Protein AF-A0A968JNE0-F1 (afdb_monomer)

pLDDT: mean 96.53, std 2.64, range [78.69, 98.31]

Mean predicted aligned error: 2.67 Å

Sequence (86 aa):
GLSTQDTAYQQEVVERLHLPFPMLSDAAFSLTHALRLPTFAVDGMTLLKRLTLIVEDGVIEHVFYPVFPPDTHAEEVLAWLTAHPR

Nearest PDB structures (foldseek):
  5epf-assembly1_A  TM=8.240E-01  e=5.662E-03  Mycobacterium tuberculosis H37Rv
  4gqf-assembly2_B  TM=8.685E-01  e=4.609E-02  Aeropyrum pernix K1
  4g2e-assembly1_A-2  TM=7.442E-01  e=2.343E-02  Sulfurisphaera tokodaii str. 7

Foldseek 3Di:
DEKLDDPVVQVVCCVVVVPPDGYYHPVVCPVCVVVVADWDDDPNDIIGQDKDFDDDPNDGPDIDPPDPPVVCVVVVVVVVCVVVDD

Solvent-accessible surface area (backbone atoms only — not comparable to full-atom values): 5356 Å² total; per-residue (Å²): 89,75,44,48,51,46,61,68,58,35,50,49,52,30,62,77,65,63,49,96,58,70,56,46,54,36,58,82,37,60,60,44,59,76,69,63,54,62,65,48,77,58,98,94,40,74,38,69,55,66,63,50,75,44,72,54,99,90,39,77,81,43,76,46,70,80,59,74,65,73,89,58,44,67,59,56,54,50,53,51,48,69,75,55,70,132

Structure (mmCIF, N/CA/C/O backbone):
data_AF-A0A968JNE0-F1
#
_entry.id   AF-A0A968JNE0-F1
#
loop_
_atom_site.group_PDB
_atom_site.id
_atom_site.type_symbol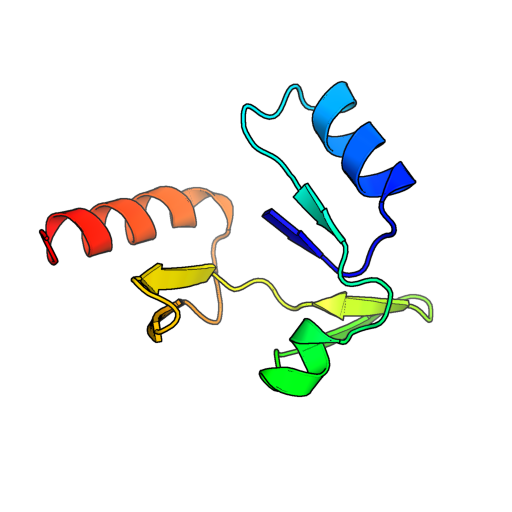
_atom_site.label_atom_id
_atom_site.label_alt_id
_atom_site.label_comp_id
_atom_site.label_asym_id
_atom_site.label_entity_id
_atom_site.label_seq_id
_atom_site.pdbx_PDB_ins_code
_atom_site.Cartn_x
_atom_site.Cartn_y
_atom_site.Cartn_z
_atom_site.occupancy
_atom_site.B_iso_or_equiv
_atom_site.auth_seq_id
_atom_site.auth_comp_id
_atom_site.auth_asym_id
_atom_site.auth_atom_id
_atom_site.pdbx_PDB_model_num
ATOM 1 N N . GLY A 1 1 ? 2.073 4.935 1.169 1.00 94.31 1 GLY A N 1
ATOM 2 C CA . GLY A 1 1 ? 1.297 3.695 1.410 1.00 94.31 1 GLY A CA 1
ATOM 3 C C . GLY A 1 1 ? -0.147 4.026 1.743 1.00 94.31 1 GLY A C 1
ATOM 4 O O . GLY A 1 1 ? -0.500 5.196 1.680 1.00 94.31 1 GLY A O 1
ATOM 5 N N . LEU A 1 2 ? -0.981 3.031 2.058 1.00 96.94 2 LEU A N 1
ATOM 6 C CA . LEU A 1 2 ? -2.407 3.209 2.368 1.00 96.94 2 LEU A CA 1
ATOM 7 C C . LEU A 1 2 ? -2.866 2.178 3.408 1.00 96.94 2 LEU A C 1
ATOM 9 O O . LEU A 1 2 ? -2.510 1.005 3.287 1.00 96.94 2 LEU A O 1
ATOM 13 N N . SER A 1 3 ? -3.663 2.591 4.395 1.00 96.75 3 SER A N 1
ATOM 14 C CA . SER A 1 3 ? -4.364 1.667 5.300 1.00 96.75 3 SER A CA 1
ATOM 15 C C . SER A 1 3 ? -5.598 2.307 5.955 1.00 96.75 3 SER A C 1
ATOM 17 O O . SER A 1 3 ? -5.914 3.465 5.697 1.00 96.75 3 SER A O 1
ATOM 19 N N . THR A 1 4 ? -6.321 1.550 6.786 1.00 97.38 4 THR A N 1
ATOM 20 C CA . THR A 1 4 ? -7.600 1.960 7.403 1.00 97.38 4 THR A CA 1
ATOM 21 C C . THR A 1 4 ? -7.434 2.797 8.676 1.00 97.38 4 THR A C 1
ATOM 23 O O . THR A 1 4 ? -8.420 3.185 9.295 1.00 97.38 4 THR A O 1
ATOM 26 N N . GLN A 1 5 ? -6.198 3.078 9.094 1.00 96.56 5 GLN A N 1
ATOM 27 C CA . GLN A 1 5 ? -5.925 3.962 10.226 1.00 96.56 5 GLN A CA 1
ATOM 28 C C . GLN A 1 5 ? -6.114 5.431 9.840 1.00 96.56 5 GLN A C 1
ATOM 30 O O . GLN A 1 5 ? -5.878 5.811 8.691 1.00 96.56 5 GLN A O 1
ATOM 35 N N . ASP A 1 6 ? -6.525 6.247 10.814 1.00 97.38 6 ASP A N 1
ATOM 36 C CA . ASP A 1 6 ? -6.808 7.667 10.619 1.00 97.38 6 ASP A CA 1
ATOM 37 C C . ASP A 1 6 ? -5.567 8.500 10.256 1.00 97.38 6 ASP A C 1
ATOM 39 O O . ASP A 1 6 ? -4.422 8.058 10.338 1.00 97.38 6 ASP A O 1
ATOM 43 N N . THR A 1 7 ? -5.801 9.739 9.825 1.0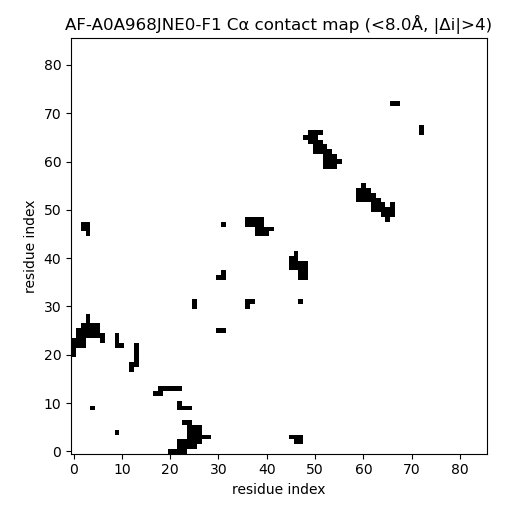0 98.00 7 THR A N 1
ATOM 44 C CA . THR A 1 7 ? -4.733 10.630 9.358 1.00 98.00 7 THR A CA 1
ATOM 45 C C . THR A 1 7 ? -3.693 10.928 10.436 1.00 98.00 7 THR A C 1
ATOM 47 O O . THR A 1 7 ? -2.512 11.016 10.108 1.00 98.00 7 THR A O 1
ATOM 50 N N . ALA A 1 8 ? -4.099 11.058 11.703 1.00 98.19 8 ALA A N 1
ATOM 51 C CA . ALA A 1 8 ? -3.174 11.361 12.794 1.00 98.19 8 ALA A CA 1
ATOM 52 C C . ALA A 1 8 ? -2.206 10.194 13.026 1.00 98.19 8 ALA A C 1
ATOM 54 O O . ALA A 1 8 ? -0.998 10.398 13.133 1.00 98.19 8 ALA A O 1
ATOM 55 N N . TYR A 1 9 ? -2.719 8.962 13.011 1.00 97.25 9 TYR A N 1
ATOM 56 C CA . TYR A 1 9 ? -1.894 7.763 13.083 1.00 97.25 9 TYR A CA 1
ATOM 57 C C . TYR A 1 9 ? -0.941 7.651 11.887 1.00 97.25 9 TYR A C 1
ATOM 59 O O . TYR A 1 9 ? 0.237 7.349 12.057 1.00 97.25 9 TYR A O 1
ATOM 67 N N . GLN A 1 10 ? -1.413 7.924 10.667 1.00 98.06 10 GLN A N 1
ATOM 68 C CA . GLN A 1 10 ? -0.551 7.869 9.480 1.00 98.06 10 GLN A CA 1
ATOM 69 C C . GLN A 1 10 ? 0.582 8.902 9.527 1.00 98.06 10 GLN A C 1
ATOM 71 O O . GLN A 1 10 ? 1.707 8.588 9.141 1.00 98.06 10 GLN A O 1
ATOM 76 N N . GLN A 1 11 ? 0.296 10.118 10.004 1.00 97.81 11 GLN A N 1
ATOM 77 C CA . GLN A 1 11 ? 1.301 11.166 10.199 1.00 97.81 11 GLN A CA 1
ATOM 78 C C . GLN A 1 11 ? 2.357 10.731 11.219 1.00 97.81 11 GLN A C 1
ATOM 80 O O . GLN A 1 11 ? 3.547 10.793 10.917 1.00 97.81 11 GLN A O 1
ATOM 85 N N . GLU A 1 12 ? 1.929 10.189 12.362 1.00 98.19 12 GLU A N 1
ATOM 86 C CA . GLU A 1 12 ? 2.829 9.637 13.383 1.00 98.19 12 GLU A CA 1
ATOM 87 C C . GLU A 1 12 ? 3.750 8.553 12.809 1.00 98.19 12 GLU A C 1
ATOM 89 O O . GLU A 1 12 ? 4.954 8.579 13.051 1.00 98.19 12 GLU A O 1
ATOM 94 N N . VAL A 1 13 ? 3.219 7.627 12.004 1.00 97.44 13 VAL A N 1
ATOM 95 C CA . VAL A 1 13 ? 4.010 6.553 11.380 1.00 97.44 13 VAL A CA 1
ATOM 96 C C . VAL A 1 13 ? 5.065 7.118 10.431 1.00 97.44 13 VAL A C 1
ATOM 98 O O . VAL A 1 13 ? 6.206 6.651 10.441 1.00 97.44 13 VAL A O 1
ATOM 101 N N . VAL A 1 14 ? 4.693 8.101 9.606 1.00 98.06 14 VAL A N 1
ATOM 102 C CA . VAL A 1 14 ? 5.619 8.766 8.677 1.00 98.06 14 VAL A CA 1
ATOM 103 C C . VAL A 1 14 ? 6.744 9.452 9.447 1.00 98.06 14 VAL A C 1
ATOM 105 O O . VAL A 1 14 ? 7.905 9.275 9.082 1.00 98.06 14 VAL A O 1
ATOM 108 N N . GLU A 1 15 ? 6.421 10.171 10.523 1.00 98.06 15 GLU A N 1
ATOM 109 C CA . GLU A 1 15 ? 7.399 10.856 11.372 1.00 98.06 15 GLU A CA 1
ATOM 110 C C . GLU A 1 15 ? 8.316 9.862 12.095 1.00 98.06 15 GLU A C 1
ATOM 112 O O . GLU A 1 15 ? 9.537 9.926 11.956 1.00 98.06 15 GLU A O 1
ATOM 117 N N . ARG A 1 16 ? 7.746 8.883 12.806 1.00 98.25 16 ARG A N 1
ATOM 118 C CA . ARG A 1 16 ? 8.497 7.887 13.582 1.00 98.25 16 ARG A CA 1
ATOM 119 C C . ARG A 1 16 ? 9.439 7.054 12.716 1.00 98.25 16 ARG A C 1
ATOM 121 O O . ARG A 1 16 ? 10.547 6.736 13.146 1.00 98.25 16 ARG A O 1
ATOM 128 N N . LEU A 1 17 ? 9.001 6.668 11.518 1.00 97.88 17 LEU A N 1
ATOM 129 C CA . LEU A 1 17 ? 9.784 5.831 10.605 1.00 97.88 17 LEU A CA 1
ATOM 130 C C . LEU A 1 17 ? 10.578 6.635 9.568 1.00 97.88 17 LEU A C 1
ATOM 132 O O . LEU A 1 17 ? 11.285 6.026 8.768 1.00 97.88 17 LEU A O 1
ATOM 136 N N . HIS A 1 18 ? 10.490 7.969 9.584 1.00 97.81 18 HIS A N 1
ATOM 137 C CA . HIS A 1 18 ? 11.142 8.862 8.621 1.00 97.81 18 HIS A CA 1
ATOM 138 C C . HIS A 1 18 ? 10.863 8.460 7.162 1.00 97.81 18 HIS A C 1
ATOM 140 O O . HIS A 1 18 ? 11.771 8.405 6.327 1.00 97.81 18 HIS A O 1
ATOM 146 N N . LEU A 1 19 ? 9.607 8.121 6.852 1.00 97.12 19 LEU A N 1
ATOM 147 C CA . LEU A 1 19 ? 9.255 7.620 5.525 1.00 97.12 19 LEU A CA 1
ATOM 148 C C . LEU A 1 19 ? 9.426 8.727 4.474 1.00 97.12 19 LEU A C 1
ATOM 150 O O . LEU A 1 19 ? 8.902 9.826 4.655 1.00 97.12 19 LEU A O 1
ATOM 154 N N . PRO A 1 20 ? 10.073 8.446 3.329 1.00 97.12 20 PRO A N 1
ATOM 155 C CA . PRO A 1 20 ? 10.279 9.440 2.276 1.00 97.12 20 PRO A CA 1
ATOM 156 C C . PRO A 1 20 ? 9.027 9.662 1.407 1.00 97.12 20 PRO A C 1
ATOM 158 O O . PRO A 1 20 ? 9.112 10.231 0.322 1.00 97.12 20 PRO A O 1
ATOM 161 N N . PHE A 1 21 ? 7.864 9.173 1.841 1.00 95.56 21 PHE A N 1
ATOM 162 C CA . PHE A 1 21 ? 6.611 9.213 1.095 1.00 95.56 21 PHE A CA 1
ATOM 163 C C . PHE A 1 21 ? 5.406 9.317 2.041 1.00 95.56 21 PHE A C 1
ATOM 165 O O . PHE A 1 21 ? 5.481 8.880 3.193 1.00 95.56 21 PHE A O 1
ATOM 172 N N . PRO A 1 22 ? 4.263 9.838 1.559 1.00 95.56 22 PRO A N 1
ATOM 173 C CA . PRO A 1 22 ? 3.059 9.945 2.367 1.00 95.56 22 PRO A CA 1
ATOM 174 C C . PRO A 1 22 ? 2.386 8.588 2.603 1.00 95.56 22 PRO A C 1
ATOM 176 O O . PRO A 1 22 ? 2.467 7.648 1.799 1.00 95.56 22 PRO A O 1
ATOM 179 N N . MET A 1 23 ? 1.638 8.522 3.697 1.00 97.69 23 MET A N 1
ATOM 180 C CA . MET A 1 23 ? 0.700 7.448 3.997 1.00 97.69 23 MET A CA 1
ATOM 181 C C . MET A 1 23 ? -0.732 7.986 3.921 1.00 97.69 23 MET A C 1
ATOM 183 O O . MET A 1 23 ? -1.055 9.004 4.527 1.00 97.69 23 MET A O 1
ATOM 187 N N . LEU A 1 24 ? -1.579 7.316 3.142 1.00 97.38 24 LEU A N 1
ATOM 188 C CA . LEU A 1 24 ? -2.979 7.663 2.938 1.00 97.38 24 LEU A CA 1
ATOM 189 C C . LEU A 1 24 ? -3.855 6.941 3.964 1.00 97.38 24 LEU A C 1
ATOM 191 O O . LEU A 1 24 ? -3.685 5.745 4.209 1.00 97.38 24 LEU A O 1
ATOM 195 N N . SER A 1 25 ? -4.816 7.670 4.521 1.00 98.25 25 SER A N 1
ATOM 196 C CA . SER A 1 25 ? -5.866 7.119 5.374 1.00 98.25 25 SER A CA 1
ATOM 197 C C . SER A 1 25 ? -7.092 6.760 4.539 1.00 98.25 25 SER A C 1
ATOM 199 O O . SER A 1 25 ? -7.614 7.596 3.802 1.00 98.25 25 SER A O 1
ATOM 201 N N . ASP A 1 26 ? -7.571 5.529 4.699 1.00 98.25 26 ASP A N 1
ATOM 202 C CA . ASP A 1 26 ? -8.883 5.062 4.245 1.00 98.25 26 ASP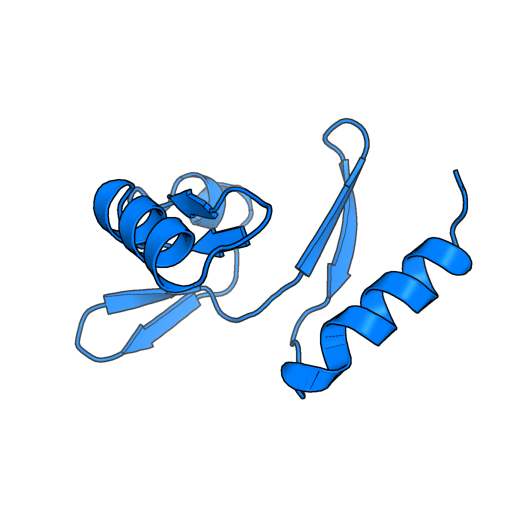 A CA 1
ATOM 203 C C . ASP A 1 26 ? -9.758 4.666 5.448 1.00 98.25 26 ASP A C 1
ATOM 205 O O . ASP A 1 26 ? -10.415 3.627 5.452 1.00 98.25 26 ASP A O 1
ATOM 209 N N . ALA A 1 27 ? -9.754 5.479 6.510 1.00 97.62 27 ALA A N 1
ATOM 210 C CA . ALA A 1 27 ? -10.506 5.197 7.740 1.00 97.62 27 ALA A CA 1
ATOM 211 C C . ALA A 1 27 ? -12.032 5.108 7.539 1.00 97.62 27 ALA A C 1
ATOM 213 O O . ALA A 1 27 ? -12.727 4.452 8.313 1.00 97.62 27 ALA A O 1
ATOM 214 N N . ALA A 1 28 ? -12.557 5.741 6.485 1.00 97.69 28 ALA A N 1
ATOM 215 C CA . ALA A 1 28 ? -13.961 5.636 6.083 1.00 97.69 28 ALA A CA 1
ATOM 216 C C . ALA A 1 28 ? -14.249 4.428 5.168 1.00 97.69 28 ALA A C 1
ATOM 218 O O . ALA A 1 28 ? -15.398 4.226 4.774 1.00 97.69 28 ALA A O 1
ATOM 219 N N . PHE A 1 29 ? -13.226 3.636 4.820 1.00 98.06 29 PHE A N 1
ATOM 220 C CA . PHE A 1 29 ? -13.301 2.505 3.891 1.00 98.06 29 PHE A CA 1
ATOM 221 C C . PHE A 1 29 ? -13.820 2.880 2.492 1.00 98.06 29 PHE A C 1
ATOM 223 O O . PHE A 1 29 ? -14.297 2.020 1.753 1.00 98.06 29 PHE A O 1
ATOM 230 N N . SER A 1 30 ? -13.750 4.154 2.101 1.00 98.25 30 SER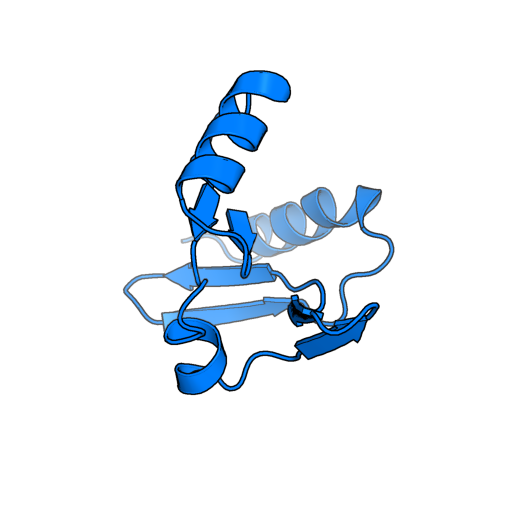 A N 1
ATOM 231 C CA . SER A 1 30 ? -14.278 4.639 0.824 1.00 98.25 30 SER A CA 1
ATOM 232 C C . SER A 1 30 ? -13.575 3.974 -0.357 1.00 98.25 30 SER A C 1
ATOM 234 O O . SER A 1 30 ? -14.241 3.474 -1.265 1.00 98.25 30 SER A O 1
ATOM 236 N N . LEU A 1 31 ? -12.239 3.916 -0.335 1.00 97.25 31 LEU A N 1
ATOM 237 C CA . LEU A 1 31 ? -11.472 3.260 -1.395 1.00 97.25 31 LEU A CA 1
ATOM 238 C C . LEU A 1 31 ? -11.616 1.739 -1.308 1.00 97.25 31 LEU A C 1
ATOM 240 O O . LEU A 1 31 ? -11.854 1.077 -2.320 1.00 97.25 31 LEU A O 1
ATOM 244 N N . THR A 1 32 ? -11.514 1.200 -0.090 1.00 98.19 32 THR A N 1
ATOM 245 C CA . THR A 1 32 ? -11.670 -0.229 0.196 1.00 98.19 32 THR A CA 1
ATOM 246 C C . THR A 1 32 ? -12.981 -0.764 -0.372 1.00 98.19 32 THR A C 1
ATOM 248 O O . THR A 1 32 ? -12.976 -1.777 -1.069 1.00 98.19 32 THR A O 1
ATOM 251 N N . HIS A 1 33 ? -14.098 -0.071 -0.148 1.00 98.31 33 HIS A N 1
ATOM 252 C CA . HIS A 1 33 ? -15.398 -0.464 -0.683 1.00 98.31 33 HIS A CA 1
ATOM 253 C C . HIS A 1 33 ? -15.499 -0.254 -2.194 1.00 98.31 33 HIS A C 1
ATOM 255 O O . HIS A 1 33 ? -15.967 -1.154 -2.893 1.00 98.31 33 HIS A O 1
ATOM 261 N N . ALA A 1 34 ? -15.043 0.893 -2.711 1.00 98.19 34 ALA A N 1
ATOM 262 C CA . ALA A 1 34 ? -15.131 1.207 -4.137 1.00 98.19 34 ALA A CA 1
ATOM 263 C C . ALA A 1 34 ? -14.409 0.166 -5.009 1.00 98.19 34 ALA A C 1
ATOM 265 O O . ALA A 1 34 ? -14.946 -0.274 -6.026 1.00 98.19 34 ALA A O 1
ATOM 266 N N . LEU A 1 35 ? -13.225 -0.275 -4.577 1.00 97.56 35 LEU A N 1
ATOM 267 C CA . LEU A 1 35 ? -12.408 -1.264 -5.284 1.00 97.56 35 LEU A CA 1
ATOM 268 C C . LEU A 1 35 ? -12.618 -2.702 -4.787 1.00 97.56 35 LEU A C 1
ATOM 270 O O . LEU A 1 35 ? -11.990 -3.622 -5.306 1.00 97.56 35 LEU A O 1
ATOM 274 N N . ARG A 1 36 ? -13.500 -2.912 -3.799 1.00 97.56 36 ARG A N 1
ATOM 275 C CA . ARG A 1 36 ? -13.744 -4.213 -3.145 1.00 97.56 36 ARG A CA 1
ATOM 276 C C . ARG A 1 36 ? -12.441 -4.864 -2.664 1.00 97.56 36 ARG A C 1
ATOM 278 O O . ARG A 1 36 ? -12.221 -6.059 -2.867 1.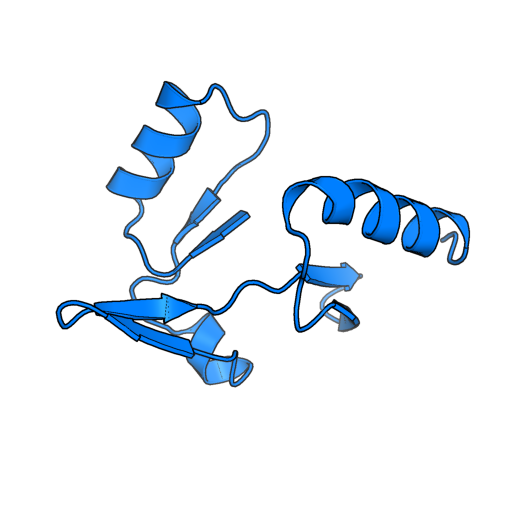00 97.56 36 ARG A O 1
ATOM 285 N N . LEU A 1 37 ? -11.562 -4.060 -2.061 1.00 98.00 37 LEU A N 1
ATOM 286 C CA . LEU A 1 37 ? -10.251 -4.516 -1.613 1.00 98.00 37 LEU A CA 1
ATOM 287 C C . LEU A 1 37 ? -10.394 -5.584 -0.518 1.00 98.00 37 LEU A C 1
ATOM 289 O O . LEU A 1 37 ? -11.299 -5.510 0.318 1.00 98.00 37 LEU A O 1
ATOM 293 N N . PRO A 1 38 ? -9.498 -6.583 -0.496 1.00 97.69 38 PRO A N 1
ATOM 294 C CA . PRO A 1 38 ? -9.565 -7.666 0.466 1.00 97.69 38 PRO A CA 1
ATOM 295 C C . PRO A 1 38 ? -9.270 -7.167 1.885 1.00 97.69 38 PRO A C 1
ATOM 297 O O . PRO A 1 38 ? -8.242 -6.540 2.142 1.00 97.69 38 PRO A O 1
ATOM 300 N N . THR A 1 39 ? -10.139 -7.521 2.829 1.00 98.06 39 THR A N 1
ATOM 301 C CA . THR A 1 39 ? -9.999 -7.181 4.249 1.00 98.06 39 THR A CA 1
ATOM 302 C C . THR A 1 39 ? -9.916 -8.423 5.133 1.00 98.06 39 THR A C 1
ATOM 304 O O . THR A 1 39 ? -10.165 -9.554 4.700 1.00 98.06 39 THR A O 1
ATOM 307 N N . PHE A 1 40 ? -9.518 -8.223 6.385 1.00 97.06 40 PHE A N 1
ATOM 308 C CA . PHE A 1 40 ? -9.618 -9.207 7.457 1.00 97.06 40 PHE A CA 1
ATOM 309 C C . PHE A 1 40 ? -9.965 -8.509 8.775 1.00 97.06 40 PHE A C 1
ATOM 311 O O . PHE A 1 40 ? -9.749 -7.304 8.917 1.00 97.06 40 PHE A O 1
ATOM 318 N N . ALA A 1 41 ? -10.514 -9.268 9.723 1.00 97.12 41 ALA A N 1
ATOM 319 C CA . ALA A 1 41 ? -10.875 -8.766 11.041 1.00 97.12 41 ALA A CA 1
ATOM 320 C C . ALA A 1 41 ? -9.934 -9.328 12.112 1.00 97.12 41 ALA A C 1
ATOM 322 O O . ALA A 1 41 ? -9.658 -10.528 12.124 1.00 97.12 41 ALA A O 1
ATOM 323 N N . VAL A 1 42 ? -9.462 -8.467 13.010 1.00 96.25 42 VAL A N 1
ATOM 324 C CA . VAL A 1 42 ? -8.671 -8.838 14.192 1.00 96.25 42 VAL A CA 1
ATOM 325 C C . VAL A 1 42 ? -8.950 -7.828 15.300 1.00 96.25 42 VAL A C 1
ATOM 327 O O . VAL A 1 42 ? -9.057 -6.638 15.022 1.00 96.25 42 VAL A O 1
ATOM 330 N N . ASP A 1 43 ? -9.138 -8.295 16.535 1.00 94.69 43 ASP A N 1
ATOM 331 C CA . ASP A 1 43 ? -9.402 -7.450 17.712 1.00 94.69 43 ASP A CA 1
ATOM 332 C C . ASP A 1 43 ? -10.508 -6.393 17.504 1.00 94.69 43 ASP A C 1
ATOM 334 O O . ASP A 1 43 ? -10.408 -5.251 17.942 1.00 94.69 43 ASP A O 1
ATOM 338 N N . GLY A 1 44 ? -11.575 -6.762 16.785 1.00 94.12 44 GLY A N 1
ATOM 339 C CA . GLY A 1 44 ? -12.698 -5.865 16.475 1.00 94.12 44 GLY A CA 1
ATOM 340 C C . GLY A 1 44 ? -12.409 -4.805 15.403 1.00 94.12 44 GLY A C 1
ATOM 341 O O . GLY A 1 44 ? -13.307 -4.047 15.043 1.00 94.12 44 GLY A O 1
ATOM 342 N N . MET A 1 45 ? -11.196 -4.765 14.852 1.00 93.75 45 MET A N 1
ATOM 343 C CA . MET A 1 45 ? -10.809 -3.882 13.755 1.00 93.75 45 MET A CA 1
ATOM 344 C C . MET A 1 45 ? -10.951 -4.588 12.409 1.00 93.75 45 MET A C 1
ATOM 346 O O . MET A 1 45 ? -10.631 -5.769 12.281 1.00 93.75 45 MET A O 1
ATOM 350 N N . THR A 1 46 ? -11.367 -3.843 11.384 1.00 96.69 46 THR A N 1
ATOM 351 C CA . THR A 1 46 ? -11.286 -4.286 9.985 1.00 96.69 46 THR A CA 1
ATOM 352 C C . THR A 1 46 ? -10.065 -3.649 9.331 1.00 96.69 46 THR A C 1
ATOM 354 O O . THR A 1 46 ? -9.919 -2.426 9.313 1.00 96.69 46 THR A O 1
ATOM 357 N N . LEU A 1 47 ? -9.178 -4.484 8.799 1.00 96.62 47 LEU A N 1
ATOM 358 C CA . LEU A 1 47 ? -7.902 -4.087 8.212 1.00 96.62 47 LEU A CA 1
ATOM 359 C C . LEU A 1 47 ? -7.813 -4.568 6.764 1.00 96.62 47 LEU A C 1
ATOM 361 O O . LEU A 1 47 ? -8.431 -5.565 6.389 1.00 96.62 47 LEU A O 1
ATOM 365 N N . LEU A 1 48 ? -7.010 -3.885 5.951 1.00 97.25 48 LEU A N 1
ATOM 366 C CA . LEU A 1 48 ? -6.691 -4.326 4.595 1.00 97.25 48 LEU A CA 1
ATOM 367 C C . LEU A 1 48 ? -5.692 -5.483 4.624 1.00 97.25 48 LEU A C 1
ATOM 369 O O . LEU A 1 48 ? -4.677 -5.425 5.321 1.00 97.25 48 LEU A O 1
ATOM 373 N N . LYS A 1 49 ? -5.943 -6.520 3.820 1.00 96.75 49 LYS A N 1
ATOM 374 C CA . LYS A 1 49 ? -4.903 -7.502 3.497 1.00 96.75 49 LYS A CA 1
ATOM 375 C C . LYS A 1 49 ? -3.846 -6.829 2.621 1.00 96.75 49 LYS A C 1
ATOM 377 O O . LYS A 1 49 ? -4.163 -5.974 1.798 1.00 96.75 49 LYS A O 1
ATOM 382 N N . ARG A 1 50 ? -2.583 -7.226 2.792 1.00 96.88 50 ARG A N 1
ATOM 383 C CA . ARG A 1 50 ? -1.460 -6.639 2.051 1.00 96.88 50 ARG A CA 1
ATOM 384 C C . ARG A 1 50 ? -1.601 -6.905 0.550 1.00 96.88 50 ARG A C 1
ATOM 386 O O . ARG A 1 50 ? -1.727 -8.057 0.136 1.00 96.88 50 ARG A O 1
ATOM 393 N N . LEU A 1 51 ? -1.540 -5.831 -0.228 1.00 97.31 51 LEU A N 1
ATOM 394 C CA . LEU A 1 51 ? -1.559 -5.814 -1.687 1.00 97.31 51 LEU A CA 1
ATOM 395 C C . LEU A 1 51 ? -0.773 -4.600 -2.195 1.00 97.31 51 LEU A C 1
ATOM 397 O O . LEU A 1 51 ? -0.610 -3.628 -1.452 1.00 97.31 51 LEU A O 1
ATOM 401 N N 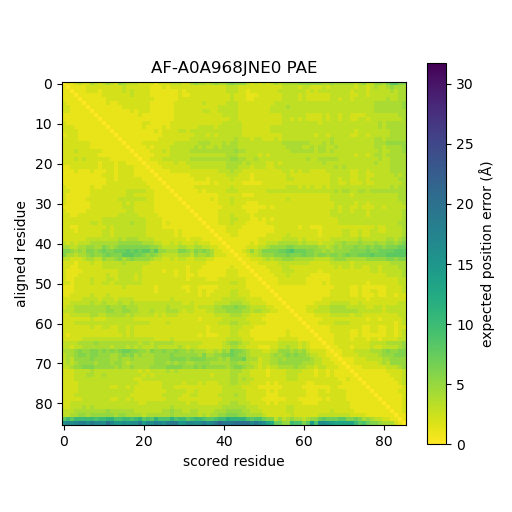. THR A 1 52 ? -0.354 -4.640 -3.456 1.00 97.88 52 THR A N 1
ATOM 402 C CA . THR A 1 52 ? 0.238 -3.492 -4.161 1.00 97.88 52 THR A CA 1
ATOM 403 C C . THR A 1 52 ? -0.515 -3.264 -5.465 1.00 97.88 52 THR A C 1
ATOM 405 O O . THR A 1 52 ? -0.780 -4.214 -6.198 1.00 97.88 52 THR A O 1
ATOM 408 N N . LEU A 1 53 ? -0.861 -2.009 -5.752 1.00 97.81 53 LEU A N 1
ATOM 409 C CA . LEU A 1 53 ? -1.476 -1.590 -7.011 1.00 97.81 53 LEU A CA 1
ATOM 410 C C . LEU A 1 53 ? -0.464 -0.760 -7.799 1.00 97.81 53 LEU A C 1
ATOM 412 O O . LEU A 1 53 ? 0.119 0.171 -7.240 1.00 97.81 53 LEU A O 1
ATOM 416 N N . ILE A 1 54 ? -0.295 -1.061 -9.083 1.00 97.62 54 ILE A N 1
ATOM 417 C CA . ILE A 1 54 ? 0.364 -0.159 -10.030 1.00 97.62 54 ILE A CA 1
ATOM 418 C C . ILE A 1 54 ? -0.740 0.613 -10.738 1.00 97.62 54 ILE A C 1
ATOM 420 O O . ILE A 1 54 ? -1.621 0.007 -11.346 1.00 97.62 54 ILE A O 1
ATOM 424 N N . VAL A 1 55 ? -0.717 1.938 -10.593 1.00 96.44 55 VAL A N 1
ATOM 425 C CA . VAL A 1 55 ? -1.758 2.834 -11.101 1.00 96.44 55 VAL A CA 1
ATOM 426 C C . VAL A 1 55 ? -1.131 3.879 -12.013 1.00 96.44 55 VAL A C 1
ATOM 428 O O . VAL A 1 55 ? -0.191 4.564 -11.608 1.00 96.44 55 VAL A O 1
ATOM 431 N N . GLU A 1 56 ? -1.677 4.024 -13.214 1.00 96.06 56 GLU A N 1
ATOM 432 C CA . GLU A 1 56 ? -1.254 4.989 -14.226 1.00 96.06 56 GLU A CA 1
ATOM 433 C C . GLU A 1 56 ? -2.485 5.668 -14.827 1.00 96.06 56 GLU A C 1
ATOM 435 O O . GLU A 1 56 ? -3.455 5.003 -15.164 1.00 96.06 56 GLU A O 1
ATOM 440 N N . ASP A 1 57 ? -2.495 7.004 -14.863 1.00 95.69 57 ASP A N 1
ATOM 441 C CA . ASP A 1 57 ? -3.606 7.817 -15.388 1.00 95.69 57 ASP A CA 1
ATOM 442 C C . ASP A 1 57 ? -5.012 7.396 -14.905 1.00 95.69 57 ASP A C 1
ATOM 444 O O . ASP A 1 57 ? -6.012 7.471 -15.619 1.00 95.69 57 ASP A O 1
ATOM 448 N N . GLY A 1 58 ? -5.098 6.970 -13.640 1.00 95.00 58 GLY A N 1
ATOM 449 C CA . GLY A 1 58 ? -6.343 6.525 -13.005 1.00 95.00 58 GLY A CA 1
ATOM 450 C C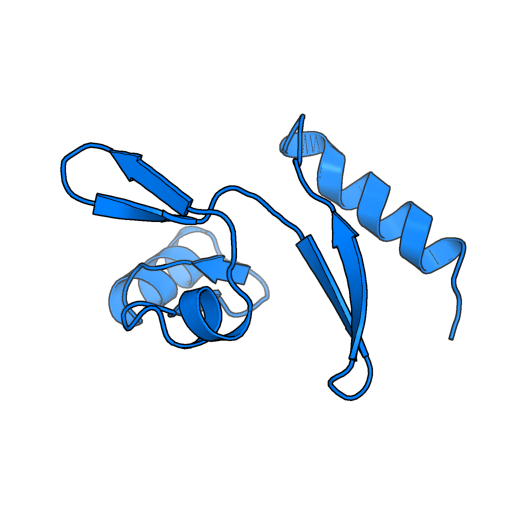 . GLY A 1 58 ? -6.745 5.078 -13.313 1.00 95.00 58 GLY A C 1
ATOM 451 O O . GLY A 1 58 ? -7.777 4.623 -12.819 1.00 95.00 58 GLY A O 1
ATOM 452 N N . VAL A 1 59 ? -5.936 4.343 -14.073 1.00 96.81 59 VAL A N 1
ATOM 453 C CA . VAL A 1 59 ? -6.118 2.927 -14.401 1.00 96.81 59 VAL A CA 1
ATOM 454 C C . VAL A 1 59 ? -5.207 2.073 -13.527 1.00 96.81 59 VAL A C 1
ATOM 456 O O . VAL A 1 59 ? -4.041 2.393 -13.321 1.00 96.81 59 VAL A O 1
ATOM 459 N N . ILE A 1 60 ? -5.742 0.978 -12.983 1.00 97.69 60 ILE A N 1
ATOM 460 C CA . ILE A 1 60 ? -4.944 -0.034 -12.285 1.00 97.69 60 ILE A CA 1
ATOM 461 C C . ILE A 1 60 ? -4.361 -0.976 -13.345 1.00 97.69 60 ILE A C 1
ATOM 463 O O . ILE A 1 60 ? -5.069 -1.847 -13.845 1.00 97.69 60 ILE A O 1
ATOM 467 N N . GLU A 1 61 ? -3.083 -0.803 -13.666 1.00 97.69 61 GLU A N 1
ATOM 468 C CA . GLU A 1 61 ? -2.344 -1.605 -14.654 1.00 97.69 61 GLU A CA 1
ATOM 469 C C . GLU A 1 61 ? -1.964 -2.987 -14.107 1.00 97.69 61 GLU A C 1
ATOM 471 O O . GLU A 1 61 ? -1.913 -3.981 -14.833 1.00 97.69 61 GLU A O 1
ATOM 476 N N . HIS A 1 62 ? -1.705 -3.074 -12.799 1.00 97.94 62 HIS A N 1
ATOM 477 C CA . HIS A 1 62 ? -1.347 -4.338 -12.165 1.00 97.94 62 HIS A CA 1
ATOM 478 C C . HIS A 1 62 ? -1.741 -4.404 -10.693 1.00 97.94 62 HIS A C 1
ATOM 480 O O . HIS A 1 62 ? -1.749 -3.399 -9.978 1.00 97.94 62 HIS A O 1
ATOM 486 N N . VAL A 1 63 ? -2.025 -5.623 -10.233 1.00 98.00 63 VAL A N 1
ATOM 487 C CA . VAL A 1 63 ? -2.362 -5.928 -8.841 1.00 98.00 63 VAL A CA 1
ATOM 488 C C . VAL A 1 63 ? -1.499 -7.083 -8.361 1.00 98.00 63 VAL A C 1
ATOM 490 O O . VAL A 1 63 ? -1.631 -8.202 -8.850 1.00 98.00 63 VAL A O 1
ATOM 493 N N . PHE A 1 64 ? -0.687 -6.831 -7.340 1.00 97.94 64 PHE A N 1
ATOM 494 C CA . PHE A 1 64 ? -0.023 -7.884 -6.585 1.00 97.94 64 PHE A CA 1
ATOM 495 C C . PHE A 1 64 ? -0.880 -8.254 -5.381 1.00 97.94 64 PHE A C 1
ATOM 497 O O . PHE A 1 64 ? -1.022 -7.473 -4.434 1.00 97.94 64 PHE A O 1
ATOM 504 N N . TYR A 1 65 ? -1.469 -9.446 -5.418 1.00 96.44 65 TYR A N 1
ATOM 505 C CA . TYR A 1 65 ? -2.187 -10.024 -4.291 1.00 96.44 65 TYR A CA 1
ATOM 506 C C . TYR A 1 65 ? -2.286 -11.553 -4.437 1.00 96.44 65 TYR A C 1
ATOM 508 O O . TYR A 1 65 ? -2.700 -12.029 -5.495 1.00 96.44 65 TYR A O 1
ATOM 516 N N . PRO A 1 66 ? -2.004 -12.332 -3.378 1.00 95.44 66 PRO A N 1
ATOM 517 C CA . PRO A 1 66 ? -1.477 -11.898 -2.083 1.00 95.44 66 PRO A CA 1
ATOM 518 C C . PRO A 1 66 ? 0.006 -11.507 -2.167 1.00 95.44 66 PRO A C 1
ATOM 520 O O . PRO A 1 66 ? 0.744 -12.027 -2.993 1.00 95.44 66 PRO A O 1
ATOM 523 N N . VAL A 1 67 ? 0.451 -10.624 -1.272 1.00 96.31 67 VAL A N 1
ATOM 524 C CA . VAL A 1 67 ? 1.876 -10.282 -1.133 1.00 96.31 67 VAL A CA 1
ATOM 525 C C . VAL A 1 67 ? 2.512 -11.137 -0.040 1.00 96.31 67 VAL A C 1
ATOM 527 O O . VAL A 1 67 ? 2.206 -10.955 1.143 1.00 96.31 67 VAL A O 1
ATOM 530 N N . PHE A 1 68 ? 3.403 -12.052 -0.429 1.00 90.25 68 PHE A N 1
ATOM 531 C CA . PHE A 1 68 ? 4.205 -12.865 0.486 1.00 90.25 68 PHE A CA 1
ATOM 532 C C . PHE A 1 68 ? 5.475 -13.406 -0.209 1.00 90.25 68 PHE A C 1
ATOM 534 O O . PHE A 1 68 ? 5.348 -13.963 -1.297 1.00 90.25 68 PHE A O 1
ATOM 541 N N . PRO A 1 69 ? 6.665 -13.335 0.418 1.00 91.62 69 PRO A N 1
ATOM 542 C CA . PRO A 1 69 ? 6.947 -12.697 1.699 1.00 91.62 69 PRO A CA 1
ATOM 543 C C . PRO A 1 69 ? 7.048 -11.159 1.556 1.00 91.62 69 PRO A C 1
ATOM 545 O O . PRO A 1 69 ? 7.406 -10.637 0.501 1.00 91.62 69 PRO A O 1
ATOM 548 N N . PRO A 1 70 ? 6.646 -10.391 2.583 1.00 90.38 70 PRO A N 1
ATOM 549 C CA . PRO A 1 70 ? 6.483 -8.941 2.461 1.00 90.38 70 PRO A CA 1
ATOM 550 C C . PRO A 1 70 ? 7.791 -8.152 2.322 1.00 90.38 70 PRO A C 1
ATOM 552 O O . PRO A 1 70 ? 7.760 -7.027 1.830 1.00 90.38 70 PRO A O 1
ATOM 555 N N . ASP A 1 71 ? 8.899 -8.700 2.806 1.00 93.44 7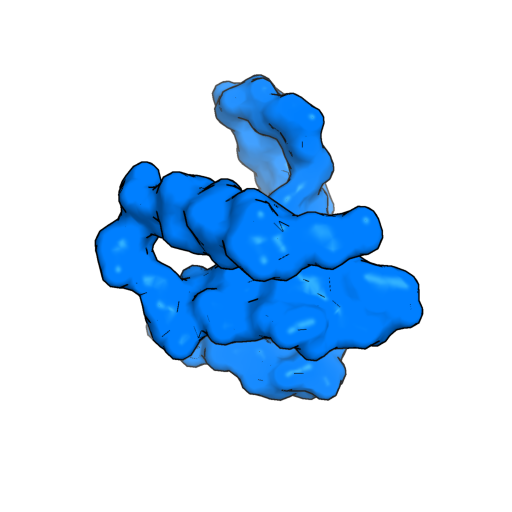1 ASP A N 1
ATOM 556 C CA . ASP A 1 71 ? 10.223 -8.081 2.853 1.00 93.44 71 ASP A CA 1
ATOM 557 C C . ASP A 1 71 ? 10.930 -8.071 1.492 1.00 93.44 71 ASP A C 1
ATOM 559 O O . ASP A 1 71 ? 11.709 -7.160 1.230 1.00 93.44 71 ASP A O 1
ATOM 563 N N . THR A 1 72 ? 10.592 -9.001 0.594 1.00 94.00 72 THR A N 1
ATOM 564 C CA . THR A 1 72 ? 11.161 -9.061 -0.766 1.00 94.00 72 THR A CA 1
ATOM 565 C C . THR A 1 72 ? 10.277 -8.389 -1.816 1.00 94.00 72 THR A C 1
ATOM 567 O O . THR A 1 72 ? 10.678 -8.227 -2.965 1.00 94.00 72 THR A O 1
ATOM 570 N N . HIS A 1 73 ? 9.056 -7.986 -1.457 1.00 96.75 73 HIS A N 1
ATOM 571 C CA . HIS A 1 73 ? 8.053 -7.578 -2.441 1.00 96.75 73 HIS A CA 1
ATOM 572 C C . HIS A 1 73 ? 8.430 -6.314 -3.236 1.00 96.75 73 HIS A C 1
ATOM 574 O O . HIS A 1 73 ? 8.024 -6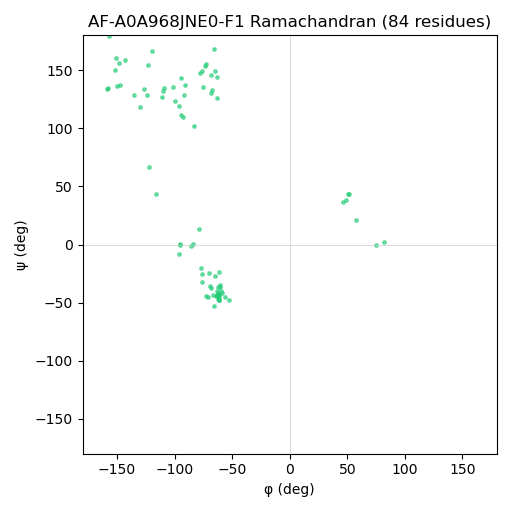.156 -4.383 1.00 96.75 73 HIS A O 1
ATOM 580 N N . ALA A 1 74 ? 9.240 -5.419 -2.665 1.00 94.94 74 ALA A N 1
ATOM 581 C CA . ALA A 1 74 ? 9.708 -4.236 -3.388 1.00 94.94 74 ALA A CA 1
ATOM 582 C C . ALA A 1 74 ? 10.516 -4.600 -4.650 1.00 94.94 74 ALA A C 1
ATOM 584 O O . ALA A 1 74 ? 10.403 -3.917 -5.666 1.00 94.94 74 ALA A O 1
ATOM 585 N N . GLU A 1 75 ? 11.286 -5.690 -4.612 1.00 97.19 75 GLU A N 1
ATOM 586 C CA . GLU A 1 75 ? 12.066 -6.168 -5.759 1.00 97.19 75 GLU A CA 1
ATOM 587 C C . GLU A 1 75 ? 11.159 -6.697 -6.876 1.00 97.19 75 GLU A C 1
ATOM 589 O O . GLU A 1 75 ? 11.412 -6.443 -8.050 1.00 97.19 75 GLU A O 1
ATOM 594 N N . GLU A 1 76 ? 10.063 -7.366 -6.515 1.00 97.00 76 GLU A N 1
ATOM 595 C CA . GLU A 1 76 ? 9.059 -7.858 -7.463 1.00 97.00 76 GLU A CA 1
ATOM 596 C C . GLU A 1 76 ? 8.382 -6.702 -8.214 1.00 97.00 76 GLU A C 1
ATOM 598 O O . GLU A 1 76 ? 8.245 -6.738 -9.439 1.00 97.00 76 GLU A O 1
ATOM 603 N N . VAL A 1 77 ? 8.034 -5.632 -7.494 1.00 97.12 77 VAL A N 1
ATOM 604 C CA . VAL A 1 77 ? 7.463 -4.417 -8.092 1.00 97.12 77 VAL A CA 1
ATOM 605 C C . VAL A 1 77 ? 8.468 -3.751 -9.034 1.00 97.12 77 VAL A C 1
ATOM 607 O O . VAL A 1 77 ? 8.106 -3.369 -10.147 1.00 97.12 77 VAL A O 1
ATOM 610 N N . LEU A 1 78 ? 9.739 -3.638 -8.632 1.00 97.44 78 LEU A N 1
ATOM 611 C CA . LEU A 1 78 ? 10.794 -3.079 -9.485 1.00 97.44 78 LEU A CA 1
ATOM 612 C C . LEU A 1 78 ? 11.023 -3.916 -10.748 1.00 97.44 78 LEU A C 1
ATOM 614 O O . LEU A 1 78 ? 11.181 -3.354 -11.835 1.00 97.44 78 LEU A O 1
ATOM 618 N N . ALA A 1 79 ? 11.015 -5.244 -10.626 1.00 97.56 79 ALA A N 1
ATOM 619 C CA . ALA A 1 79 ? 11.142 -6.148 -11.761 1.00 97.56 79 ALA A CA 1
ATOM 620 C C . ALA A 1 79 ? 9.979 -5.966 -12.746 1.00 97.56 79 ALA A C 1
ATOM 622 O O . ALA A 1 79 ? 10.210 -5.864 -13.952 1.00 97.56 79 ALA A O 1
ATOM 623 N N . TRP A 1 80 ? 8.748 -5.845 -12.239 1.00 97.69 80 TRP A N 1
ATOM 624 C CA . TRP A 1 80 ? 7.578 -5.580 -13.074 1.00 97.69 80 TRP A CA 1
ATOM 625 C C . TRP A 1 80 ? 7.698 -4.245 -13.811 1.00 97.69 80 TRP A C 1
ATOM 627 O O . TRP A 1 80 ? 7.523 -4.217 -15.027 1.00 97.69 80 TRP A O 1
ATOM 637 N N . LEU A 1 81 ? 8.066 -3.165 -13.111 1.00 97.50 81 LEU A N 1
ATOM 638 C CA . LEU A 1 81 ? 8.232 -1.832 -13.710 1.00 97.50 81 LEU A CA 1
ATOM 639 C C . LEU A 1 81 ? 9.344 -1.807 -14.765 1.00 97.50 81 LEU A C 1
ATOM 641 O O . LEU A 1 81 ? 9.216 -1.145 -15.788 1.00 97.50 81 LEU A O 1
ATOM 645 N N . THR A 1 82 ? 10.426 -2.555 -14.544 1.00 97.75 82 THR A N 1
ATOM 646 C CA . THR A 1 82 ? 11.532 -2.664 -15.510 1.00 97.75 82 THR A CA 1
ATOM 647 C C . THR A 1 82 ? 11.107 -3.429 -16.766 1.00 97.75 82 THR A C 1
ATOM 649 O O . THR A 1 82 ? 11.545 -3.100 -17.866 1.00 97.75 82 THR A O 1
ATOM 652 N N . ALA A 1 83 ? 10.250 -4.442 -16.615 1.00 97.56 83 ALA A N 1
ATOM 653 C CA . ALA A 1 83 ? 9.712 -5.222 -17.727 1.00 97.56 83 ALA A CA 1
ATOM 654 C C . ALA A 1 83 ? 8.591 -4.500 -18.501 1.00 97.56 83 ALA A C 1
ATOM 656 O O . ALA A 1 83 ? 8.339 -4.851 -19.653 1.00 97.56 83 ALA A O 1
ATOM 657 N N . HIS A 1 84 ? 7.951 -3.497 -17.892 1.00 96.44 84 HIS A N 1
ATOM 658 C CA . HIS A 1 84 ? 6.865 -2.702 -18.476 1.00 96.44 84 HIS A CA 1
ATOM 659 C C . HIS A 1 84 ? 7.245 -1.211 -18.489 1.00 96.44 84 HIS A C 1
ATOM 661 O O . HIS A 1 84 ? 6.668 -0.419 -17.739 1.00 96.44 84 HIS A O 1
ATOM 667 N N . PRO A 1 85 ? 8.254 -0.817 -19.292 1.00 89.31 85 PRO A N 1
ATOM 668 C CA . PRO A 1 85 ? 8.633 0.581 -19.415 1.00 89.31 85 PRO A CA 1
ATOM 669 C C . PRO A 1 85 ? 7.498 1.392 -20.047 1.00 89.31 85 PRO A C 1
ATOM 671 O O . PRO A 1 85 ? 6.740 0.885 -20.875 1.00 89.31 85 PRO A O 1
ATOM 674 N N . ARG A 1 86 ? 7.433 2.661 -19.651 1.00 78.69 86 ARG A N 1
ATOM 675 C CA . ARG A 1 86 ? 6.518 3.665 -20.198 1.00 78.69 86 ARG A CA 1
ATOM 676 C C . ARG A 1 86 ? 6.940 4.126 -21.587 1.00 78.69 86 ARG A C 1
ATOM 678 O O . ARG A 1 86 ? 8.168 4.279 -21.795 1.00 78.69 86 ARG A O 1
#

Secondary structure (DSSP, 8-state):
-EESS-HHHHHHHHHHHT-SS--EE-TT-HHHHHTT--EEEETTEEEEPP-EEEEETTEEEEEE-S--STTTHHHHHHHHHHHS--

Radius of gyration: 14.11 Å; Cα contacts (8 Å, |Δi|>4): 92; chains: 1; bounding box: 28×24×38 Å